Protein AF-A0A2N2WCY9-F1 (afdb_monomer_lite)

Secondary structure (DSSP, 8-state):
---EEEEESSSS-EEEESSEEE-TTS-EEEGGGGTT--SEEETTEEEESSHHHHHHHHT-------------

pLDDT: mean 80.72, std 13.9, range [38.28, 91.31]

Sequence (72 aa):
MQKGLYKKISDTEMLWAANAITYPDGRVINV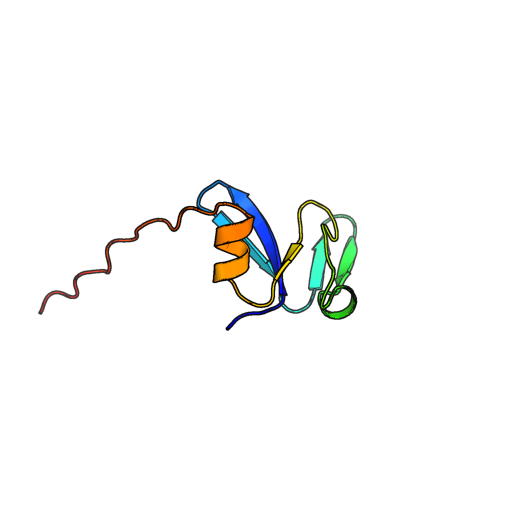SDHENATGEVEDGWFWFNTESEAKAALGIVEPVFPKPEIPQ

Structure (mmCIF, N/CA/C/O backbone):
data_AF-A0A2N2WCY9-F1
#
_entry.id   AF-A0A2N2WCY9-F1
#
loop_
_atom_site.group_PDB
_atom_site.id
_atom_site.type_symbol
_atom_site.label_atom_id
_atom_site.label_alt_id
_atom_site.label_comp_id
_atom_site.label_asym_id
_atom_site.label_entity_id
_atom_site.label_seq_id
_atom_site.pdbx_PDB_ins_code
_atom_site.Cartn_x
_atom_site.Cartn_y
_atom_site.Cartn_z
_atom_site.occupancy
_atom_site.B_iso_or_equiv
_atom_site.auth_seq_id
_atom_site.auth_comp_id
_atom_site.auth_asym_id
_atom_site.auth_atom_id
_atom_site.pdbx_PDB_model_num
ATOM 1 N N . MET A 1 1 ? 10.746 6.162 11.345 1.00 57.38 1 MET A N 1
ATOM 2 C CA . MET A 1 1 ? 9.587 6.589 10.534 1.00 57.38 1 MET A CA 1
ATOM 3 C C . MET A 1 1 ? 9.777 5.977 9.158 1.00 57.38 1 MET A C 1
ATOM 5 O O . MET A 1 1 ? 10.793 6.260 8.539 1.00 57.38 1 MET A O 1
ATOM 9 N N . GLN A 1 2 ? 8.927 5.031 8.762 1.00 79.12 2 GLN A N 1
ATOM 10 C CA . GLN A 1 2 ? 9.078 4.302 7.500 1.00 79.12 2 GLN A CA 1
ATOM 11 C C . GLN A 1 2 ? 8.314 5.066 6.410 1.00 79.12 2 GLN A C 1
ATOM 13 O O . GLN A 1 2 ? 7.094 5.180 6.488 1.00 79.12 2 GLN A O 1
ATOM 18 N N . LYS A 1 3 ? 9.028 5.643 5.439 1.00 87.00 3 LYS A N 1
ATOM 19 C CA . LYS A 1 3 ? 8.427 6.250 4.241 1.00 87.00 3 LYS A CA 1
ATOM 20 C C . LYS A 1 3 ? 8.396 5.230 3.108 1.00 87.00 3 LYS A C 1
ATOM 22 O O . LYS A 1 3 ? 9.252 4.344 3.071 1.00 87.00 3 LYS A O 1
ATOM 27 N N . GLY A 1 4 ? 7.427 5.334 2.212 1.00 91.00 4 GLY A N 1
ATOM 28 C CA . GLY A 1 4 ? 7.325 4.448 1.056 1.00 91.00 4 GLY A CA 1
ATOM 29 C C . GLY A 1 4 ? 5.900 4.313 0.548 1.00 91.00 4 GLY A C 1
ATOM 30 O O . GLY A 1 4 ? 5.025 5.115 0.879 1.00 91.00 4 GLY A O 1
ATOM 31 N N . LEU A 1 5 ? 5.679 3.272 -0.249 1.00 91.31 5 LEU A N 1
ATOM 32 C CA . LEU A 1 5 ? 4.351 2.924 -0.730 1.00 91.31 5 LEU A CA 1
ATOM 33 C C . LEU A 1 5 ? 3.650 2.029 0.284 1.00 91.31 5 LEU A C 1
ATOM 35 O O . LEU A 1 5 ? 4.244 1.090 0.817 1.00 91.31 5 LEU A O 1
ATOM 39 N N . TYR A 1 6 ? 2.376 2.314 0.517 1.00 90.75 6 TYR A N 1
ATOM 40 C CA . TYR A 1 6 ? 1.498 1.532 1.369 1.00 90.75 6 TYR A CA 1
ATOM 41 C C . TYR A 1 6 ? 0.245 1.121 0.612 1.00 90.75 6 TYR A C 1
ATOM 43 O O . TYR A 1 6 ? -0.306 1.907 -0.160 1.00 90.75 6 TYR A O 1
ATOM 51 N N . LYS A 1 7 ? -0.219 -0.103 0.852 1.00 89.94 7 LYS A N 1
ATOM 52 C CA . LYS A 1 7 ? -1.440 -0.641 0.255 1.00 89.94 7 LYS A CA 1
ATOM 53 C C . LYS A 1 7 ? -2.281 -1.333 1.308 1.00 89.94 7 LYS A C 1
ATOM 55 O O . LYS A 1 7 ? -1.805 -2.234 1.999 1.00 89.94 7 LYS A O 1
ATOM 60 N N . LYS A 1 8 ? -3.549 -0.945 1.400 1.00 88.25 8 LYS A N 1
ATOM 61 C CA . LYS A 1 8 ? -4.525 -1.623 2.253 1.00 88.25 8 LYS A CA 1
ATOM 62 C C . LYS A 1 8 ? -4.859 -2.995 1.671 1.00 88.25 8 LYS A C 1
ATOM 64 O O . LYS A 1 8 ? -5.271 -3.086 0.518 1.00 88.25 8 LYS A O 1
ATOM 69 N N . ILE A 1 9 ? -4.703 -4.041 2.478 1.00 87.19 9 ILE A N 1
ATOM 70 C CA . ILE A 1 9 ? -5.152 -5.401 2.144 1.00 87.19 9 ILE A CA 1
ATOM 71 C C . ILE A 1 9 ? -6.477 -5.697 2.834 1.00 87.19 9 ILE A C 1
ATOM 73 O O . ILE A 1 9 ? -7.384 -6.258 2.225 1.00 87.19 9 ILE A O 1
ATOM 77 N N . SER A 1 10 ? -6.617 -5.273 4.088 1.00 85.38 10 SER A N 1
ATOM 78 C CA . SER A 1 10 ? -7.851 -5.385 4.863 1.00 85.38 10 SER A CA 1
ATOM 79 C C . SER A 1 10 ? -7.951 -4.250 5.881 1.00 85.38 10 SER A C 1
ATOM 81 O O . SER A 1 10 ? -7.062 -3.407 5.976 1.00 85.38 10 SER A O 1
ATOM 83 N N . ASP A 1 11 ? -9.026 -4.206 6.664 1.00 82.88 11 ASP A N 1
ATOM 84 C CA . ASP A 1 11 ? -9.197 -3.186 7.706 1.00 82.88 11 ASP A CA 1
ATOM 85 C C . ASP A 1 11 ? -8.134 -3.236 8.808 1.00 82.88 11 ASP A C 1
ATOM 87 O O . ASP A 1 11 ? -7.947 -2.242 9.500 1.00 82.88 11 ASP A O 1
ATOM 91 N N . THR A 1 12 ? -7.406 -4.346 8.944 1.00 81.44 12 THR A N 1
ATOM 92 C CA . THR A 1 12 ? -6.337 -4.518 9.942 1.00 81.44 12 THR A CA 1
ATOM 93 C C . THR A 1 12 ? -4.972 -4.813 9.328 1.00 81.44 12 THR A C 1
ATOM 95 O O . THR A 1 12 ? -3.985 -4.896 10.057 1.00 81.44 12 THR A O 1
ATOM 98 N N . GLU A 1 13 ? -4.895 -5.000 8.008 1.00 83.19 13 GLU A N 1
ATOM 99 C CA . GLU A 1 13 ? -3.677 -5.417 7.314 1.00 83.19 13 GLU A CA 1
ATOM 100 C C . GLU A 1 13 ? -3.317 -4.458 6.179 1.00 83.19 13 GLU A C 1
ATOM 102 O O . GLU A 1 13 ? -4.144 -4.087 5.340 1.00 83.19 13 GLU A O 1
ATOM 107 N N . MET A 1 14 ? -2.044 -4.081 6.142 1.00 86.06 14 MET A N 1
ATOM 108 C CA . MET A 1 14 ? -1.476 -3.167 5.165 1.00 86.06 14 MET A CA 1
ATOM 109 C C . MET A 1 14 ? -0.106 -3.685 4.738 1.00 86.06 14 MET A C 1
ATOM 111 O O . MET A 1 14 ? 0.683 -4.123 5.575 1.00 86.06 14 MET A O 1
ATOM 115 N N . LEU A 1 15 ? 0.184 -3.612 3.443 1.00 88.12 15 LEU A N 1
ATOM 116 C CA . LEU A 1 15 ? 1.520 -3.849 2.911 1.00 88.12 15 LEU A CA 1
ATOM 117 C C . LEU A 1 15 ? 2.296 -2.543 2.849 1.00 88.12 15 LEU A C 1
ATOM 119 O O . LEU A 1 15 ? 1.733 -1.487 2.566 1.00 88.12 15 LEU A O 1
ATOM 123 N N . TRP A 1 16 ? 3.601 -2.650 3.059 1.00 89.62 16 TRP A N 1
ATOM 124 C CA . TRP A 1 16 ? 4.552 -1.562 2.906 1.00 89.62 16 TRP A CA 1
ATOM 125 C C . TRP A 1 16 ? 5.680 -1.994 1.975 1.00 89.62 16 TRP A C 1
ATOM 127 O O . TRP A 1 16 ? 6.211 -3.101 2.094 1.00 89.62 16 TRP A O 1
ATOM 137 N N . ALA A 1 17 ? 6.058 -1.104 1.063 1.00 89.06 17 ALA A N 1
ATOM 13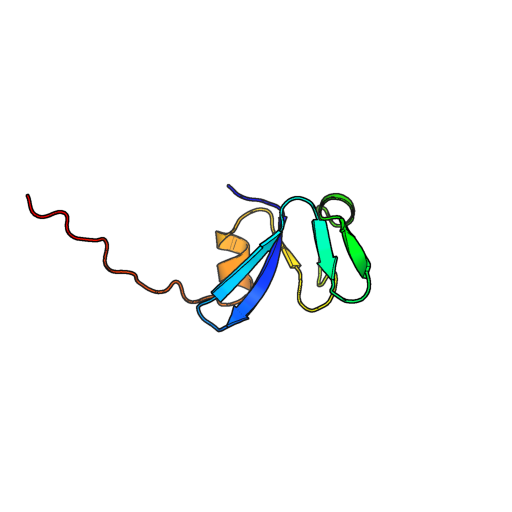8 C CA . ALA A 1 17 ? 7.195 -1.272 0.179 1.00 89.06 17 ALA A CA 1
ATOM 139 C C . ALA A 1 17 ? 8.111 -0.045 0.256 1.00 89.06 17 ALA A C 1
ATOM 141 O O . ALA A 1 17 ? 7.678 1.089 0.047 1.00 89.06 17 ALA A O 1
ATOM 142 N N . ALA A 1 18 ? 9.396 -0.289 0.529 1.00 86.50 18 ALA A N 1
ATOM 143 C CA . ALA A 1 18 ? 10.414 0.756 0.671 1.00 86.50 18 ALA A CA 1
ATOM 144 C C . ALA A 1 18 ? 11.249 0.990 -0.597 1.00 86.50 18 ALA A C 1
ATOM 146 O O . ALA A 1 18 ? 11.739 2.092 -0.811 1.00 86.50 18 ALA A O 1
ATOM 147 N N . ASN A 1 19 ? 11.434 -0.058 -1.410 1.00 87.25 19 ASN A N 1
ATOM 148 C CA . ASN A 1 19 ? 12.369 -0.056 -2.539 1.00 87.25 19 ASN A CA 1
ATOM 149 C C . ASN A 1 19 ? 11.652 -0.288 -3.867 1.00 87.25 19 ASN A C 1
ATOM 151 O O . ASN A 1 19 ? 11.658 0.579 -4.733 1.00 87.25 19 ASN A O 1
ATOM 155 N N . ALA A 1 20 ? 11.024 -1.453 -4.022 1.00 90.06 2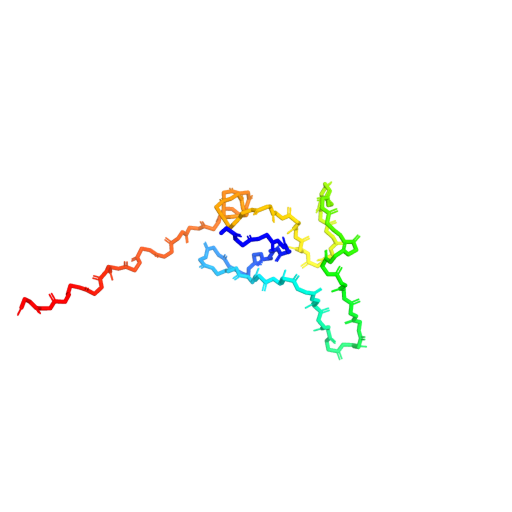0 ALA A N 1
ATOM 156 C CA . ALA A 1 20 ? 10.276 -1.799 -5.218 1.00 90.06 20 ALA A CA 1
ATOM 157 C C . ALA A 1 20 ? 9.186 -2.831 -4.911 1.00 90.06 20 ALA A C 1
ATOM 159 O O . ALA A 1 20 ? 9.291 -3.583 -3.938 1.00 90.06 20 ALA A O 1
ATOM 160 N N . ILE A 1 21 ? 8.159 -2.865 -5.753 1.00 88.69 21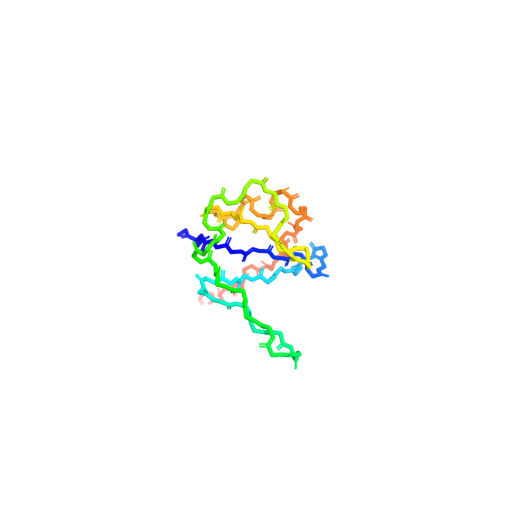 ILE A N 1
ATOM 161 C CA . ILE A 1 21 ? 7.074 -3.846 -5.735 1.00 88.69 21 ILE A CA 1
ATOM 162 C C . ILE A 1 21 ? 7.185 -4.658 -7.020 1.00 88.69 21 ILE A C 1
ATOM 164 O O . ILE A 1 21 ? 7.074 -4.097 -8.108 1.00 88.69 21 ILE A O 1
ATOM 168 N N . THR A 1 22 ? 7.398 -5.965 -6.896 1.00 89.88 22 THR A N 1
ATOM 169 C CA . THR A 1 22 ? 7.465 -6.882 -8.039 1.00 89.88 22 THR A CA 1
ATOM 170 C C . THR A 1 22 ? 6.161 -7.653 -8.152 1.00 89.88 22 THR A C 1
ATOM 172 O O . THR A 1 22 ? 5.761 -8.347 -7.216 1.00 89.88 22 THR A O 1
ATOM 175 N N . TYR A 1 23 ? 5.518 -7.554 -9.307 1.00 87.81 23 TYR A N 1
ATOM 176 C CA . TYR A 1 23 ? 4.282 -8.255 -9.615 1.00 87.81 23 TYR A CA 1
ATOM 177 C C . TYR A 1 23 ? 4.559 -9.613 -10.281 1.00 87.81 23 TYR A C 1
ATOM 179 O O . TYR A 1 23 ? 5.604 -9.801 -10.910 1.00 87.81 23 TYR A O 1
ATOM 187 N N . PRO A 1 24 ? 3.621 -10.575 -10.184 1.00 86.44 24 PRO A N 1
ATOM 188 C CA . PRO A 1 24 ? 3.777 -11.907 -10.779 1.00 86.44 24 PRO A CA 1
ATOM 189 C C . PRO A 1 24 ? 3.893 -11.908 -12.309 1.00 86.44 24 PRO A C 1
ATOM 191 O O . PRO A 1 24 ? 4.407 -12.860 -12.887 1.00 86.44 24 PRO A O 1
ATOM 194 N N . ASP A 1 25 ? 3.408 -10.855 -12.964 1.00 89.44 25 ASP A N 1
ATOM 195 C CA . ASP A 1 25 ? 3.495 -10.649 -14.413 1.00 89.44 25 ASP A CA 1
ATOM 196 C C . ASP A 1 25 ? 4.864 -10.109 -14.872 1.00 89.44 25 ASP A C 1
ATOM 198 O O . ASP A 1 25 ? 5.086 -9.921 -16.067 1.00 89.44 25 ASP A O 1
ATOM 202 N N . GLY A 1 26 ? 5.792 -9.880 -13.936 1.00 88.62 26 GLY A N 1
ATOM 203 C CA . GLY A 1 26 ? 7.129 -9.352 -14.200 1.00 88.62 26 GLY A CA 1
ATOM 204 C C . GLY A 1 26 ? 7.225 -7.827 -14.160 1.00 88.62 26 GLY A C 1
ATOM 205 O O . GLY A 1 26 ? 8.319 -7.296 -14.360 1.00 88.62 26 GLY A O 1
ATOM 206 N N . ARG A 1 27 ? 6.132 -7.103 -13.883 1.00 88.69 27 ARG A N 1
ATOM 207 C CA . ARG A 1 27 ? 6.187 -5.647 -13.682 1.00 88.69 27 ARG A CA 1
ATOM 208 C C . ARG A 1 27 ? 6.869 -5.312 -12.358 1.00 88.69 27 ARG A C 1
ATOM 210 O O . ARG A 1 27 ? 6.679 -5.999 -11.355 1.00 88.69 27 ARG A O 1
ATOM 217 N N . VAL A 1 28 ? 7.647 -4.233 -12.352 1.00 90.38 28 VAL A N 1
ATOM 218 C CA . VAL A 1 28 ? 8.332 -3.721 -11.161 1.00 90.38 28 VAL A CA 1
ATOM 219 C C . VAL A 1 28 ? 8.012 -2.241 -11.015 1.00 90.38 28 VAL A C 1
ATOM 221 O O . VAL A 1 28 ? 8.273 -1.465 -11.930 1.00 90.38 28 VAL A O 1
ATOM 224 N N . ILE A 1 29 ? 7.467 -1.857 -9.864 1.00 88.12 29 ILE A N 1
ATOM 225 C CA . ILE A 1 29 ? 7.279 -0.455 -9.481 1.00 88.12 29 ILE A CA 1
ATOM 226 C C . ILE A 1 29 ? 8.417 -0.080 -8.547 1.00 88.12 29 ILE A C 1
ATOM 228 O O . ILE A 1 29 ? 8.510 -0.651 -7.461 1.00 88.12 29 ILE A O 1
ATOM 232 N N . ASN A 1 30 ? 9.257 0.885 -8.919 1.00 91.06 30 ASN A N 1
ATOM 233 C CA . ASN A 1 30 ? 10.238 1.425 -7.981 1.00 91.06 30 ASN A CA 1
ATOM 234 C C . ASN A 1 30 ? 9.572 2.476 -7.100 1.00 91.06 30 ASN A C 1
ATOM 236 O O . ASN A 1 30 ? 9.027 3.467 -7.576 1.00 91.06 30 ASN A O 1
ATOM 240 N N . VAL A 1 31 ? 9.672 2.288 -5.792 1.00 88.81 31 VAL A N 1
ATOM 241 C CA . VAL A 1 31 ? 9.112 3.193 -4.784 1.00 88.81 31 VAL A CA 1
ATOM 242 C C . VAL A 1 31 ? 9.725 4.592 -4.914 1.00 88.81 31 VAL A C 1
ATOM 244 O O . VAL A 1 31 ? 9.018 5.582 -4.763 1.00 88.81 31 VAL A O 1
ATOM 247 N N . SER A 1 32 ? 11.010 4.686 -5.272 1.00 88.31 32 SER A N 1
ATOM 248 C CA . SER A 1 32 ? 11.710 5.955 -5.507 1.00 88.31 32 SER A CA 1
ATOM 249 C C . SER A 1 32 ? 11.138 6.783 -6.658 1.00 88.31 32 SER A C 1
ATOM 251 O O . SER A 1 32 ? 11.169 8.007 -6.582 1.00 88.31 32 SER A O 1
ATOM 253 N N . ASP A 1 33 ? 10.597 6.140 -7.698 1.00 87.50 33 ASP A N 1
ATOM 254 C CA . ASP A 1 33 ? 10.028 6.838 -8.864 1.00 87.50 33 ASP A CA 1
ATOM 255 C C . ASP A 1 33 ? 8.693 7.519 -8.522 1.00 87.50 33 ASP A C 1
ATOM 257 O O . ASP A 1 33 ? 8.245 8.429 -9.217 1.00 87.50 33 ASP A O 1
ATOM 261 N N . HIS A 1 34 ? 8.079 7.102 -7.412 1.00 85.62 34 HIS A N 1
ATOM 262 C CA . HIS A 1 34 ? 6.814 7.616 -6.900 1.00 85.62 34 HIS A CA 1
ATOM 263 C C . HIS A 1 34 ? 6.975 8.324 -5.548 1.00 85.62 34 HIS A C 1
ATOM 265 O O . HIS A 1 34 ? 5.995 8.523 -4.825 1.00 85.62 34 HIS A O 1
ATOM 271 N N . GLU A 1 35 ? 8.202 8.725 -5.197 1.00 85.31 35 GLU A N 1
ATOM 272 C CA . GLU A 1 35 ? 8.451 9.546 -4.016 1.00 85.31 35 GLU A CA 1
ATOM 273 C C . GLU A 1 35 ? 7.699 10.883 -4.146 1.00 85.31 35 GLU A C 1
ATOM 275 O O . GLU A 1 35 ? 7.857 11.612 -5.123 1.00 85.31 35 GLU A O 1
ATOM 280 N N . ASN A 1 36 ? 6.871 11.210 -3.147 1.00 84.88 36 ASN A N 1
ATOM 281 C CA . ASN A 1 36 ? 5.939 12.350 -3.152 1.00 84.88 36 ASN A CA 1
ATOM 282 C C . ASN A 1 36 ? 4.803 12.272 -4.186 1.00 84.88 36 ASN A C 1
ATOM 284 O O . ASN A 1 36 ? 4.221 13.304 -4.527 1.00 84.88 36 ASN A O 1
ATOM 288 N N . ALA A 1 37 ? 4.442 11.081 -4.668 1.00 85.38 37 ALA A N 1
ATOM 289 C CA . ALA A 1 37 ? 3.244 10.928 -5.483 1.00 85.38 37 ALA A CA 1
ATOM 290 C C . ALA A 1 37 ? 2.001 11.379 -4.695 1.00 85.38 37 ALA A C 1
ATOM 292 O O . ALA A 1 37 ? 1.661 10.828 -3.648 1.00 85.38 37 ALA A O 1
ATOM 293 N N . THR A 1 38 ? 1.307 12.398 -5.199 1.00 77.69 38 THR A N 1
ATOM 294 C CA . THR A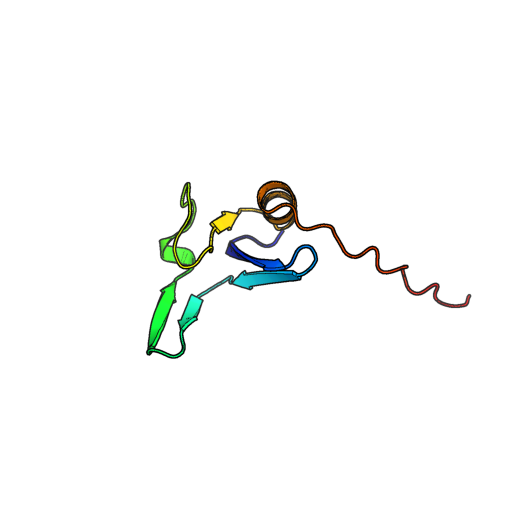 1 38 ? 0.068 12.913 -4.607 1.00 77.69 38 THR A CA 1
ATOM 295 C C . THR A 1 38 ? -1.124 12.158 -5.194 1.00 77.69 38 THR A C 1
ATOM 297 O O . THR A 1 38 ? -1.859 12.700 -6.019 1.00 77.69 38 THR A O 1
ATOM 300 N N . GLY A 1 39 ? -1.277 10.880 -4.842 1.00 82.31 39 GLY A N 1
ATOM 301 C CA . GLY A 1 39 ? -2.367 10.044 -5.350 1.00 82.31 39 GLY A CA 1
ATOM 302 C C . GLY A 1 39 ? -2.084 8.546 -5.299 1.00 82.31 39 GLY A C 1
ATOM 303 O O . GLY A 1 39 ? -1.078 8.104 -4.741 1.00 82.31 39 GLY A O 1
ATOM 304 N N . GLU A 1 40 ? -3.000 7.778 -5.886 1.00 88.62 40 GLU A N 1
ATOM 305 C CA . GLU A 1 40 ? -2.785 6.356 -6.141 1.00 88.62 40 GLU A CA 1
ATOM 306 C C . GLU A 1 40 ? -1.690 6.200 -7.199 1.00 88.62 40 GLU A C 1
ATOM 308 O O . GLU A 1 40 ? -1.748 6.819 -8.262 1.00 88.62 40 GLU A O 1
ATOM 313 N N . VAL A 1 41 ? -0.685 5.391 -6.886 1.00 87.94 41 VAL A N 1
ATOM 314 C CA . VAL A 1 41 ? 0.403 5.042 -7.797 1.00 87.94 41 VAL A CA 1
ATOM 315 C C . VAL A 1 41 ? -0.066 3.963 -8.756 1.00 87.94 41 VAL A C 1
ATOM 317 O O . VAL A 1 41 ? -0.091 4.176 -9.963 1.00 87.94 41 VAL A O 1
ATOM 320 N N . GLU A 1 42 ? -0.446 2.809 -8.210 1.00 84.31 42 GLU A N 1
ATOM 321 C CA . GLU A 1 42 ? -0.969 1.683 -8.977 1.00 84.31 42 GLU A CA 1
ATOM 322 C C . GLU A 1 42 ? -1.578 0.645 -8.033 1.00 84.31 42 GLU A C 1
ATOM 324 O O . GLU A 1 42 ? -1.066 0.466 -6.934 1.00 84.31 42 GLU A O 1
ATOM 329 N N . ASP A 1 43 ? -2.618 -0.077 -8.452 1.00 84.25 43 ASP A N 1
ATOM 330 C CA . ASP A 1 43 ? -3.161 -1.245 -7.734 1.00 84.25 43 ASP A CA 1
ATOM 331 C C . ASP A 1 43 ? -3.501 -0.966 -6.249 1.00 84.25 43 ASP A C 1
ATOM 333 O O . ASP A 1 43 ? -3.336 -1.826 -5.376 1.00 84.25 43 ASP A O 1
ATOM 337 N N . GLY A 1 44 ? -3.938 0.259 -5.936 1.00 86.19 44 GLY A N 1
ATOM 338 C CA . GLY A 1 44 ? -4.216 0.710 -4.570 1.00 86.19 44 GLY A CA 1
ATOM 339 C C . GLY A 1 44 ? -2.981 1.010 -3.709 1.00 86.19 44 GLY A C 1
ATOM 340 O O . GLY A 1 44 ? -3.105 1.074 -2.484 1.00 86.19 44 GLY A O 1
ATOM 341 N N . TRP A 1 45 ? -1.796 1.172 -4.305 1.00 91.06 45 TRP A N 1
ATOM 342 C CA . TRP A 1 45 ? -0.601 1.679 -3.627 1.00 91.06 45 TRP A CA 1
ATOM 343 C C . TRP A 1 45 ? -0.615 3.203 -3.544 1.00 91.06 45 TRP A C 1
ATOM 345 O O . TRP A 1 45 ? -0.838 3.890 -4.537 1.00 91.06 45 TRP A O 1
ATOM 355 N N . PHE A 1 46 ? -0.294 3.734 -2.370 1.00 90.25 46 PHE A N 1
ATOM 356 C CA . PHE A 1 46 ? -0.248 5.166 -2.091 1.00 90.25 46 PHE A CA 1
ATOM 357 C C . PHE A 1 46 ? 1.065 5.531 -1.408 1.00 90.25 46 PHE A C 1
ATOM 359 O O . PHE A 1 46 ? 1.551 4.795 -0.545 1.00 90.25 46 PHE A O 1
ATOM 366 N N . TRP A 1 47 ? 1.637 6.675 -1.775 1.00 90.25 47 TRP A N 1
ATOM 367 C CA . TRP A 1 47 ? 2.843 7.181 -1.128 1.00 90.25 47 TRP A CA 1
ATOM 368 C C . TRP A 1 47 ? 2.521 7.852 0.204 1.00 90.25 47 TRP A C 1
ATOM 370 O O . TRP A 1 47 ? 1.703 8.770 0.263 1.00 90.25 47 TRP A O 1
ATOM 380 N N . PHE A 1 48 ? 3.233 7.453 1.259 1.00 89.94 48 PHE A N 1
ATOM 381 C CA . PHE A 1 48 ? 3.186 8.133 2.549 1.00 89.94 48 PHE A CA 1
ATOM 382 C C . PHE A 1 48 ? 4.578 8.305 3.151 1.00 89.94 48 PHE A C 1
ATOM 384 O O . PHE A 1 48 ? 5.468 7.459 3.016 1.00 89.94 48 PHE A O 1
ATOM 391 N N . ASN A 1 49 ? 4.750 9.407 3.881 1.00 88.50 49 ASN A N 1
ATOM 392 C CA . ASN A 1 49 ? 5.984 9.688 4.612 1.00 88.50 49 ASN A CA 1
ATOM 393 C C . ASN A 1 49 ? 6.076 8.875 5.908 1.00 88.50 49 ASN A C 1
ATOM 395 O O . ASN A 1 49 ? 7.174 8.599 6.398 1.00 88.50 49 ASN A O 1
ATOM 399 N N . THR A 1 50 ? 4.927 8.484 6.464 1.00 86.06 50 THR A N 1
ATOM 400 C CA . THR A 1 50 ? 4.842 7.715 7.702 1.00 86.06 50 THR A CA 1
ATOM 401 C C . THR A 1 50 ? 3.745 6.654 7.647 1.00 86.06 50 THR A C 1
ATOM 403 O O . THR A 1 50 ? 2.708 6.832 7.011 1.00 86.06 50 THR A O 1
ATOM 406 N N . GLU A 1 51 ? 3.951 5.557 8.379 1.00 86.44 51 GLU A N 1
ATOM 407 C CA . GLU A 1 51 ? 2.940 4.507 8.555 1.00 86.44 51 GLU A CA 1
ATOM 408 C C . GLU A 1 51 ? 1.661 5.050 9.210 1.00 86.44 51 GLU A C 1
ATOM 410 O O . GLU A 1 51 ? 0.564 4.644 8.850 1.00 86.44 51 GLU A O 1
ATOM 415 N N . SER A 1 52 ? 1.779 5.993 10.150 1.00 84.94 52 SER A N 1
ATOM 416 C CA . SER A 1 52 ? 0.622 6.596 10.822 1.00 84.94 52 SER A CA 1
ATOM 417 C C . SER A 1 52 ? -0.257 7.397 9.862 1.00 84.94 52 SER A C 1
ATOM 419 O O . SER A 1 52 ? -1.479 7.290 9.938 1.00 84.94 52 SER A O 1
ATOM 421 N N . GLU A 1 53 ? 0.340 8.155 8.935 1.00 86.94 53 GLU A N 1
ATOM 422 C CA . GLU A 1 53 ? -0.411 8.822 7.864 1.00 86.94 53 GLU A CA 1
ATOM 423 C C . GLU A 1 53 ? -1.086 7.803 6.948 1.00 86.94 53 GLU A C 1
ATOM 425 O O . GLU A 1 53 ? -2.266 7.959 6.640 1.00 86.94 53 GLU A O 1
ATOM 430 N N . ALA A 1 54 ? -0.376 6.731 6.580 1.00 86.19 54 ALA A N 1
ATOM 431 C CA . ALA A 1 54 ? -0.936 5.661 5.762 1.00 86.19 54 ALA A CA 1
ATOM 432 C C . ALA A 1 54 ? -2.132 4.992 6.451 1.00 86.19 54 ALA A C 1
ATOM 434 O O . ALA A 1 54 ? -3.197 4.871 5.855 1.00 86.19 54 ALA A O 1
ATOM 435 N N . LYS A 1 55 ? -2.001 4.626 7.731 1.00 84.94 55 LYS A N 1
ATOM 436 C CA . LYS A 1 55 ? -3.077 4.034 8.539 1.00 84.94 55 LYS A CA 1
ATOM 437 C C . LYS A 1 55 ? -4.281 4.967 8.647 1.00 84.94 55 LYS A C 1
ATOM 439 O O . LYS A 1 55 ? -5.406 4.513 8.465 1.00 84.94 55 LYS A O 1
ATOM 444 N N . ALA A 1 56 ? -4.055 6.256 8.903 1.00 86.38 56 ALA A N 1
ATOM 445 C CA . ALA A 1 56 ? -5.125 7.244 9.010 1.00 86.38 56 ALA A CA 1
ATOM 446 C C . ALA A 1 56 ? -5.852 7.459 7.673 1.00 86.38 56 ALA A C 1
ATOM 448 O O . ALA A 1 56 ? -7.080 7.494 7.644 1.00 86.38 56 ALA A O 1
ATOM 449 N N . ALA A 1 57 ? -5.109 7.563 6.569 1.00 85.38 57 ALA A N 1
ATOM 450 C CA . ALA A 1 57 ? -5.666 7.782 5.236 1.00 85.38 57 ALA A CA 1
ATOM 451 C C . ALA A 1 57 ? -6.368 6.537 4.670 1.00 85.38 57 ALA A C 1
ATOM 453 O O . ALA A 1 57 ? -7.419 6.652 4.046 1.00 85.38 57 ALA A O 1
ATOM 454 N N . LEU A 1 58 ? -5.812 5.347 4.909 1.00 83.88 58 LEU A N 1
ATOM 455 C CA . LEU A 1 58 ? -6.372 4.067 4.462 1.00 83.88 58 LEU A CA 1
ATOM 456 C C . LEU A 1 58 ? -7.432 3.512 5.431 1.00 83.88 58 LEU A C 1
ATOM 458 O O . LEU A 1 58 ? -8.105 2.525 5.121 1.00 83.88 58 LEU A O 1
ATOM 462 N N . GLY A 1 59 ? -7.597 4.123 6.606 1.00 83.62 59 GLY A N 1
ATOM 463 C CA . GLY A 1 59 ? -8.511 3.646 7.640 1.00 83.62 59 GLY A CA 1
ATOM 464 C C . GLY A 1 59 ? -8.144 2.244 8.128 1.00 83.62 59 GLY A C 1
ATOM 465 O O . GLY A 1 59 ? -9.019 1.387 8.239 1.00 83.62 59 GLY A O 1
ATOM 466 N N . ILE A 1 60 ? -6.851 1.988 8.344 1.00 80.88 60 ILE A N 1
ATOM 467 C CA . ILE A 1 60 ? -6.380 0.755 8.977 1.00 80.88 60 ILE A CA 1
ATOM 468 C C . ILE A 1 60 ? -6.629 0.894 10.474 1.00 80.88 60 ILE A C 1
ATOM 470 O O . ILE A 1 60 ? -6.019 1.727 11.149 1.00 80.88 60 ILE A O 1
ATOM 474 N N . VAL A 1 61 ? -7.528 0.069 10.991 1.00 72.69 61 VAL A N 1
ATOM 475 C CA . VAL A 1 61 ? -7.728 -0.094 12.423 1.00 72.69 61 VAL A CA 1
ATOM 476 C C . VAL A 1 61 ? -6.540 -0.901 12.920 1.00 72.69 61 VAL A C 1
ATOM 478 O O . VAL A 1 61 ? -6.366 -2.054 12.526 1.00 72.69 61 VAL A O 1
ATOM 481 N N . GLU A 1 62 ? -5.685 -0.300 13.750 1.00 62.22 62 GLU A N 1
ATOM 482 C CA . GLU A 1 62 ? -4.617 -1.072 14.377 1.00 62.22 62 GLU A CA 1
ATOM 483 C C . GLU A 1 62 ? -5.258 -2.241 15.134 1.00 62.22 62 GLU A C 1
ATOM 485 O O . GLU A 1 62 ? -6.107 -2.000 16.002 1.00 62.22 62 GLU A O 1
ATOM 490 N N . PRO A 1 63 ? -4.897 -3.504 14.833 1.00 50.97 63 PRO A N 1
ATOM 491 C CA . PRO A 1 63 ? -5.261 -4.588 15.718 1.00 50.97 63 PRO A CA 1
ATOM 492 C C . PRO A 1 63 ? -4.650 -4.238 17.070 1.00 50.97 63 PRO A C 1
ATOM 494 O O . PRO A 1 63 ? -3.430 -4.118 17.201 1.00 50.97 63 PRO A O 1
ATOM 497 N N . VAL A 1 64 ? -5.505 -4.004 18.065 1.00 47.12 64 VAL A N 1
ATOM 498 C CA . VAL A 1 64 ? -5.083 -3.818 19.450 1.00 47.12 64 VAL A CA 1
ATOM 499 C C . VAL A 1 64 ? -4.541 -5.168 19.898 1.00 47.12 64 VAL A C 1
ATOM 501 O O . VAL A 1 64 ? -5.252 -5.975 20.488 1.00 47.12 64 VAL A O 1
ATOM 504 N N . PHE A 1 65 ? -3.292 -5.466 19.547 1.00 44.94 65 PHE A N 1
ATOM 505 C CA . PHE A 1 65 ? -2.575 -6.564 20.155 1.00 44.94 65 PHE A CA 1
ATOM 506 C C . PHE A 1 65 ? -2.412 -6.161 21.618 1.00 44.94 65 PHE A C 1
ATOM 508 O O . PHE A 1 65 ? -1.756 -5.144 21.884 1.00 44.94 65 PHE A O 1
ATOM 515 N N . PRO A 1 66 ? -3.019 -6.882 22.580 1.00 38.28 66 PRO A N 1
ATOM 516 C CA . PRO A 1 66 ? -2.628 -6.690 23.961 1.00 38.28 66 PRO A CA 1
ATOM 517 C C . PRO A 1 66 ? -1.112 -6.868 23.981 1.00 38.28 66 PRO A C 1
ATOM 519 O O . PRO A 1 66 ? -0.596 -7.866 23.466 1.00 38.28 66 PRO A O 1
ATOM 522 N N . LYS A 1 67 ? -0.387 -5.861 24.489 1.00 48.12 67 LYS A N 1
ATOM 523 C CA . LYS A 1 67 ? 1.032 -6.041 24.808 1.00 48.12 67 LYS A CA 1
ATOM 524 C C . LYS A 1 67 ? 1.121 -7.379 25.541 1.00 48.12 67 LYS A C 1
ATOM 526 O O . LYS A 1 67 ? 0.322 -7.560 26.461 1.00 48.12 67 LYS A O 1
ATOM 531 N N . PRO A 1 68 ? 2.018 -8.306 25.162 1.00 45.47 68 PRO A N 1
ATOM 532 C CA . PRO A 1 68 ? 2.282 -9.432 26.034 1.00 45.47 68 PRO A CA 1
ATOM 533 C C . PRO A 1 68 ? 2.664 -8.825 27.384 1.00 45.47 68 PRO A C 1
ATOM 535 O O . PRO A 1 68 ? 3.679 -8.133 27.490 1.00 45.47 68 PRO A O 1
ATOM 538 N N . GLU A 1 69 ? 1.789 -8.976 28.378 1.00 47.50 69 GLU A N 1
ATOM 539 C CA . GLU A 1 69 ? 2.151 -8.761 29.767 1.00 47.50 69 GLU A CA 1
ATOM 540 C C . GLU A 1 69 ? 3.279 -9.754 30.005 1.00 47.50 69 GLU A C 1
ATOM 542 O O . GLU A 1 69 ? 3.055 -10.959 30.087 1.00 47.50 69 GLU A O 1
ATOM 547 N N . ILE A 1 70 ? 4.515 -9.257 29.980 1.00 55.97 70 ILE A N 1
ATOM 548 C CA . ILE A 1 70 ? 5.663 -10.015 30.450 1.00 55.97 70 ILE A CA 1
ATOM 549 C C . ILE A 1 70 ? 5.311 -10.331 31.910 1.00 55.97 70 ILE A C 1
ATOM 551 O O . ILE A 1 70 ? 5.139 -9.378 32.678 1.00 55.97 70 ILE A O 1
ATOM 555 N N . PRO A 1 71 ? 5.121 -11.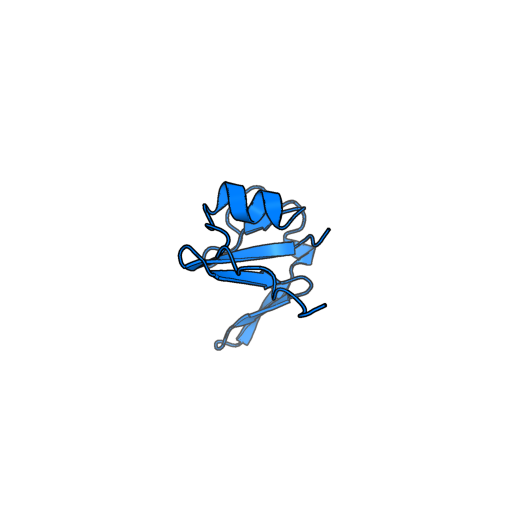604 32.304 1.00 57.97 71 PRO A N 1
ATOM 556 C CA . PRO A 1 71 ? 4.971 -11.924 33.714 1.00 57.97 71 PRO A CA 1
ATOM 557 C C . PRO A 1 71 ? 6.227 -11.414 34.430 1.00 57.97 71 PRO A C 1
ATOM 559 O O . PRO A 1 71 ? 7.332 -11.634 33.932 1.00 57.97 71 PRO A O 1
ATOM 562 N N . GLN A 1 72 ? 6.009 -10.668 35.517 1.00 57.16 72 GLN A N 1
ATOM 563 C CA . GLN A 1 72 ? 7.024 -9.999 36.344 1.00 57.16 72 GLN A CA 1
ATOM 564 C C . GLN A 1 72 ? 8.251 -10.853 36.668 1.00 57.16 72 GLN A C 1
ATOM 566 O O . GLN A 1 72 ? 8.079 -12.059 36.955 1.00 57.16 72 GLN A O 1
#

Foldseek 3Di:
DQWFKKADPDLADIDGDRAWDADPVGDIGGRVVCAPPPDQPPPRIDTDPDPVVVCVVVNRDHPPPPDPPPPD

Radius of gyration: 14.41 Å; chains: 1; bounding box: 22×25×51 Å